Protein AF-A0A8J6T5V4-F1 (afdb_monomer)

Structure (mmCIF, N/CA/C/O backbone):
data_AF-A0A8J6T5V4-F1
#
_entry.id   AF-A0A8J6T5V4-F1
#
loop_
_atom_site.group_PDB
_atom_site.id
_atom_site.type_symbol
_atom_site.label_atom_id
_atom_site.label_alt_id
_atom_site.label_comp_id
_atom_site.label_asym_id
_atom_site.label_entity_id
_atom_site.label_seq_id
_atom_site.pdbx_PDB_ins_code
_atom_site.Cartn_x
_atom_site.Cartn_y
_atom_site.Cartn_z
_atom_site.occupancy
_atom_site.B_iso_or_equiv
_atom_site.auth_seq_id
_atom_site.auth_comp_id
_atom_site.auth_asym_id
_atom_site.auth_atom_id
_atom_site.pdbx_PDB_model_num
ATOM 1 N N . MET A 1 1 ? -6.941 17.535 13.843 1.00 62.84 1 MET A N 1
ATOM 2 C CA . MET A 1 1 ? -5.940 16.525 13.465 1.00 62.84 1 MET A CA 1
ATOM 3 C C . MET A 1 1 ? -4.575 17.178 13.525 1.00 62.84 1 MET A C 1
ATOM 5 O O . ME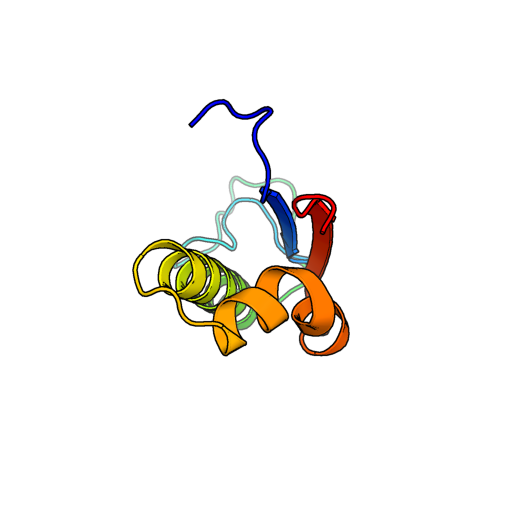T A 1 1 ? -4.251 17.997 12.672 1.00 62.84 1 MET A O 1
ATOM 9 N N . ASN A 1 2 ? -3.818 16.882 14.570 1.00 80.38 2 ASN A N 1
ATOM 10 C CA . ASN A 1 2 ? -2.384 17.113 14.617 1.00 80.38 2 ASN A CA 1
ATOM 11 C C . ASN A 1 2 ? -1.697 15.853 14.070 1.00 80.38 2 ASN A C 1
ATOM 13 O O . ASN A 1 2 ? -2.162 14.748 14.326 1.00 80.38 2 ASN A O 1
ATOM 17 N N . VAL A 1 3 ? -0.588 15.981 13.340 1.00 76.50 3 VAL A N 1
ATOM 18 C CA . VAL A 1 3 ? 0.180 14.812 12.856 1.00 76.50 3 VAL A CA 1
ATOM 19 C C . VAL A 1 3 ? 0.693 13.939 14.016 1.00 76.50 3 VAL A C 1
ATOM 21 O O . VAL A 1 3 ? 1.022 12.763 13.852 1.00 76.50 3 VAL A O 1
ATOM 24 N N . GLN A 1 4 ? 0.749 14.514 15.219 1.00 84.38 4 GLN A N 1
ATOM 25 C CA . GLN A 1 4 ? 1.100 13.804 16.442 1.00 84.38 4 GLN A CA 1
ATOM 26 C C . GLN A 1 4 ? -0.043 12.956 17.013 1.00 84.38 4 GLN A C 1
ATOM 28 O O . GLN A 1 4 ? 0.249 12.008 17.740 1.00 84.38 4 GLN A O 1
ATOM 33 N N . ASP A 1 5 ? -1.292 13.205 16.623 1.00 88.06 5 ASP A N 1
ATOM 34 C CA . ASP A 1 5 ? -2.443 12.445 17.110 1.00 88.06 5 ASP A CA 1
ATOM 35 C C . ASP A 1 5 ? -2.423 11.016 16.546 1.00 88.06 5 ASP A C 1
ATOM 37 O O . ASP A 1 5 ? -2.022 10.779 15.403 1.00 88.06 5 ASP A O 1
ATOM 41 N N . THR A 1 6 ? -2.837 10.051 17.362 1.00 91.88 6 THR A N 1
ATOM 42 C CA . THR A 1 6 ? -3.142 8.685 16.923 1.00 91.88 6 THR A CA 1
ATOM 43 C C . THR A 1 6 ? -4.632 8.568 16.580 1.00 91.88 6 THR A C 1
ATOM 45 O O . THR A 1 6 ? -5.440 9.348 17.092 1.00 91.88 6 THR A O 1
ATOM 48 N N . PRO A 1 7 ? -5.028 7.597 15.736 1.00 93.75 7 PRO A N 1
ATOM 49 C CA . PRO A 1 7 ? -4.193 6.605 15.050 1.00 93.75 7 PRO A CA 1
ATOM 50 C C . PRO A 1 7 ? -3.431 7.165 13.834 1.00 93.75 7 PRO A C 1
ATOM 52 O O . PRO A 1 7 ? -3.918 8.047 13.133 1.00 93.75 7 PRO A O 1
ATOM 55 N N . LYS A 1 8 ? -2.242 6.615 13.550 1.00 93.56 8 LYS A N 1
ATOM 56 C CA . LYS A 1 8 ? -1.445 6.921 12.346 1.00 93.56 8 LYS A CA 1
ATOM 57 C C . LYS A 1 8 ? -0.745 5.671 11.809 1.00 93.56 8 LYS A C 1
ATOM 59 O O . LYS A 1 8 ? -0.418 4.776 12.585 1.00 93.56 8 LYS A O 1
ATOM 64 N N . ALA A 1 9 ? -0.528 5.614 10.498 1.00 95.12 9 ALA A N 1
ATOM 65 C CA . ALA A 1 9 ? 0.178 4.523 9.832 1.00 95.12 9 ALA A CA 1
ATOM 66 C C . ALA A 1 9 ? 1.103 5.072 8.738 1.00 95.12 9 ALA A C 1
ATOM 68 O O . ALA A 1 9 ? 0.711 5.960 7.981 1.00 95.12 9 ALA A O 1
ATOM 69 N N . LEU A 1 10 ? 2.318 4.534 8.669 1.00 96.12 10 LEU A N 1
ATOM 70 C CA . LEU A 1 10 ? 3.209 4.626 7.521 1.00 96.12 10 LEU A CA 1
ATOM 71 C C . LEU A 1 10 ? 3.097 3.309 6.756 1.00 96.12 10 LEU A C 1
ATOM 73 O O . LEU A 1 10 ? 3.382 2.255 7.317 1.00 96.12 10 LEU A O 1
ATOM 77 N N . ILE A 1 11 ? 2.674 3.394 5.500 1.00 97.56 11 ILE A N 1
ATOM 78 C CA . ILE A 1 11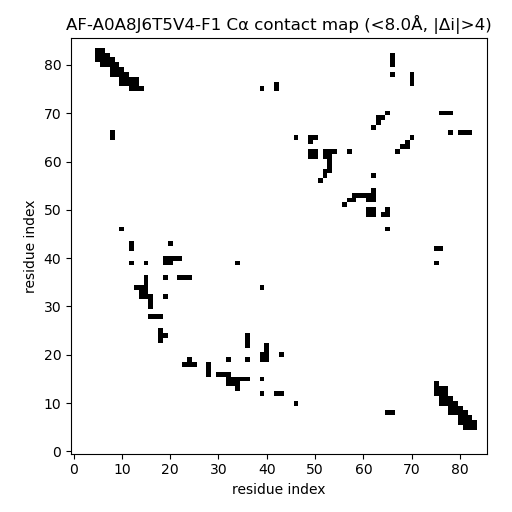 ? 2.458 2.251 4.614 1.00 97.56 11 ILE A CA 1
ATOM 79 C C . ILE A 1 11 ? 3.470 2.382 3.480 1.00 97.56 11 ILE A C 1
ATOM 81 O O . ILE A 1 11 ? 3.448 3.380 2.755 1.00 97.56 11 ILE A O 1
ATOM 85 N N . ALA A 1 12 ? 4.366 1.410 3.350 1.00 97.94 12 ALA A N 1
ATOM 86 C CA . ALA A 1 12 ? 5.367 1.368 2.294 1.00 97.94 12 ALA A CA 1
ATOM 87 C C . ALA A 1 12 ? 5.051 0.218 1.336 1.00 97.94 12 ALA A C 1
ATOM 89 O O . ALA A 1 12 ? 4.890 -0.919 1.765 1.00 97.94 12 ALA A O 1
ATOM 90 N N . VAL A 1 13 ? 4.952 0.524 0.041 1.00 98.12 13 VAL A N 1
ATOM 91 C CA . VAL A 1 13 ? 4.806 -0.484 -1.016 1.00 98.12 13 VAL A CA 1
ATOM 92 C C . VAL A 1 13 ? 6.209 -0.873 -1.481 1.00 98.12 13 VAL A C 1
ATOM 94 O O . VAL A 1 13 ? 6.906 -0.077 -2.109 1.00 98.12 13 VAL A O 1
ATOM 97 N N . GLU A 1 14 ? 6.643 -2.076 -1.127 1.00 97.81 14 GLU A N 1
ATOM 98 C CA . GLU A 1 14 ? 7.982 -2.588 -1.402 1.00 97.81 14 GLU A CA 1
ATOM 99 C C . GLU A 1 14 ? 8.180 -2.809 -2.907 1.00 97.81 14 GLU A C 1
ATOM 101 O O . GLU A 1 14 ? 7.343 -3.393 -3.595 1.00 97.81 14 GLU A O 1
ATOM 106 N N . GLY A 1 15 ? 9.304 -2.326 -3.440 1.00 97.00 15 GLY A N 1
ATOM 107 C CA . GLY A 1 15 ? 9.617 -2.421 -4.870 1.00 97.00 15 GLY A CA 1
ATOM 108 C C . GLY A 1 15 ? 8.897 -1.410 -5.771 1.00 97.00 15 GLY A C 1
ATOM 109 O O . GLY A 1 15 ? 9.168 -1.382 -6.973 1.00 97.00 15 GLY A O 1
ATOM 110 N N . ALA A 1 16 ? 8.030 -0.558 -5.218 1.00 97.62 16 ALA A N 1
ATOM 111 C CA . ALA A 1 16 ? 7.463 0.589 -5.921 1.00 97.62 16 ALA A CA 1
ATOM 112 C C . ALA A 1 16 ? 8.456 1.769 -5.973 1.00 97.62 16 ALA A C 1
ATOM 114 O O . ALA A 1 16 ? 9.239 1.990 -5.049 1.00 97.62 16 ALA A O 1
ATOM 115 N N . ASN A 1 17 ? 8.391 2.561 -7.045 1.00 96.62 17 ASN A N 1
ATOM 116 C CA . ASN A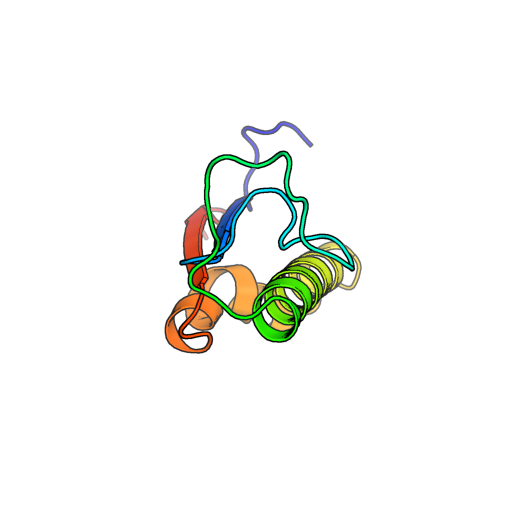 1 17 ? 9.089 3.844 -7.183 1.00 96.62 17 ASN A CA 1
ATOM 117 C C . ASN A 1 17 ? 8.118 5.032 -7.012 1.00 96.62 17 ASN A C 1
ATOM 119 O O . ASN A 1 17 ? 6.954 4.860 -6.640 1.00 96.62 17 ASN A O 1
ATOM 123 N N . HIS A 1 18 ? 8.573 6.255 -7.302 1.00 95.38 18 HIS A N 1
ATOM 124 C CA . HIS A 1 18 ? 7.751 7.457 -7.142 1.00 95.38 18 HIS A CA 1
ATOM 125 C C . HIS A 1 18 ? 6.493 7.452 -8.028 1.00 95.38 18 HIS A C 1
ATOM 127 O O . HIS A 1 18 ? 5.423 7.881 -7.592 1.00 95.38 18 HIS A O 1
ATOM 133 N N . TYR A 1 19 ? 6.605 6.951 -9.259 1.00 96.81 19 TYR A N 1
ATOM 134 C CA . TYR A 1 19 ? 5.529 6.968 -10.255 1.00 96.81 19 TYR A CA 1
ATOM 135 C C . TYR A 1 19 ? 4.594 5.760 -10.173 1.00 96.81 19 TYR A C 1
ATOM 137 O O . TYR A 1 19 ? 3.540 5.748 -10.813 1.00 96.81 19 TYR A O 1
ATOM 145 N N . SER A 1 20 ? 4.908 4.790 -9.318 1.00 96.56 20 SER A N 1
ATOM 146 C CA . SER A 1 20 ? 4.095 3.593 -9.081 1.00 96.56 20 SER A CA 1
ATOM 147 C C . SER A 1 20 ? 2.689 3.888 -8.524 1.00 96.56 20 SER A C 1
ATOM 149 O O . SER A 1 20 ? 1.795 3.048 -8.617 1.00 96.56 20 SER A O 1
ATOM 151 N N . ILE A 1 21 ? 2.463 5.091 -7.976 1.00 95.38 21 ILE A N 1
ATOM 152 C CA . ILE A 1 21 ? 1.133 5.575 -7.554 1.00 95.38 21 ILE A CA 1
ATOM 153 C C . ILE A 1 21 ? 0.272 6.095 -8.721 1.00 95.38 21 ILE A C 1
ATOM 155 O O . ILE A 1 21 ? -0.917 6.363 -8.559 1.00 95.38 21 ILE A O 1
ATOM 159 N N . THR A 1 22 ? 0.869 6.292 -9.893 1.00 94.62 22 THR A N 1
ATOM 160 C CA . THR A 1 22 ? 0.206 6.863 -11.070 1.00 94.62 22 THR A CA 1
ATOM 161 C C . THR A 1 22 ? -0.175 5.775 -12.079 1.00 94.62 22 THR A C 1
ATOM 163 O O . THR A 1 22 ? 0.072 4.597 -11.860 1.00 94.62 22 THR A O 1
ATOM 166 N N . ASN A 1 23 ? -0.772 6.147 -13.214 1.00 92.31 23 ASN A N 1
ATOM 167 C CA . ASN A 1 23 ? -1.154 5.171 -14.242 1.00 92.31 23 ASN A CA 1
ATOM 168 C C . ASN A 1 23 ? 0.031 4.656 -15.078 1.00 92.31 23 ASN A C 1
ATOM 170 O O . ASN A 1 23 ? -0.122 3.666 -15.791 1.00 92.31 23 ASN A O 1
ATOM 174 N N . GLN A 1 24 ? 1.163 5.366 -15.086 1.00 92.62 24 GLN A N 1
ATOM 175 C CA . GLN A 1 24 ? 2.308 5.073 -15.949 1.00 92.62 24 GLN A CA 1
ATOM 176 C C . GLN A 1 24 ? 3.610 5.422 -15.234 1.00 92.62 24 GLN A C 1
ATOM 178 O O . GLN A 1 24 ? 3.706 6.472 -14.603 1.00 92.62 24 GLN A O 1
ATOM 183 N N . ASP A 1 25 ? 4.620 4.571 -15.391 1.00 93.81 25 ASP A N 1
ATOM 184 C CA . ASP A 1 25 ? 5.978 4.898 -14.968 1.00 93.81 25 ASP A CA 1
ATOM 185 C C . ASP A 1 25 ? 6.573 6.030 -15.832 1.00 93.81 25 ASP A C 1
ATOM 187 O O . ASP A 1 25 ? 6.055 6.371 -16.902 1.00 93.81 25 ASP A O 1
ATOM 191 N N . SER A 1 26 ? 7.667 6.623 -15.363 1.00 92.69 26 SER A N 1
ATOM 192 C CA . SER A 1 26 ? 8.339 7.745 -16.011 1.00 92.69 26 SER A CA 1
ATOM 193 C C . SER A 1 26 ? 9.810 7.436 -16.247 1.00 92.69 26 SER A C 1
ATOM 195 O O . SER A 1 26 ? 10.550 7.125 -15.319 1.00 92.69 26 SER A O 1
ATOM 197 N N . ASP A 1 27 ? 10.271 7.656 -17.478 1.00 89.94 27 ASP A N 1
ATOM 198 C CA . ASP A 1 27 ? 11.684 7.541 -17.866 1.00 89.94 27 ASP A CA 1
ATOM 199 C C . ASP A 1 27 ? 12.603 8.575 -17.186 1.00 89.94 27 ASP A C 1
ATOM 201 O O . ASP A 1 27 ? 13.826 8.528 -17.329 1.00 89.94 27 ASP A O 1
ATOM 205 N N . ARG A 1 28 ? 12.019 9.517 -16.437 1.00 90.44 28 ARG A N 1
ATOM 206 C CA . ARG A 1 28 ? 12.734 10.534 -15.659 1.00 90.44 28 ARG A CA 1
ATOM 207 C C . ARG A 1 28 ? 13.085 10.081 -14.247 1.00 90.44 28 ARG A C 1
ATOM 209 O O . ARG A 1 28 ? 13.883 10.767 -13.607 1.00 90.44 28 ARG A O 1
ATOM 216 N N . ASP A 1 29 ? 12.477 9.007 -13.740 1.00 91.25 29 ASP A N 1
ATOM 217 C CA . ASP A 1 29 ? 12.840 8.457 -12.434 1.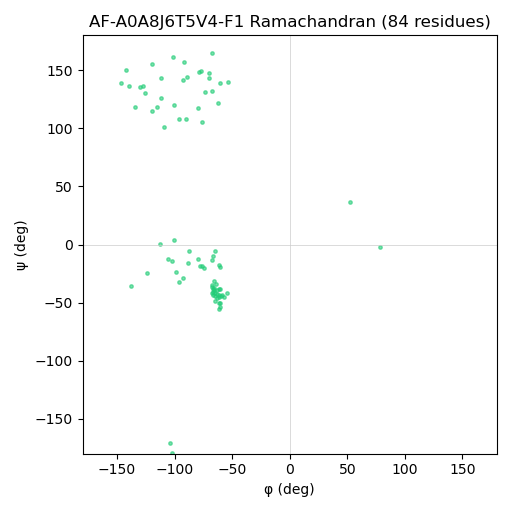00 91.25 29 ASP A CA 1
ATO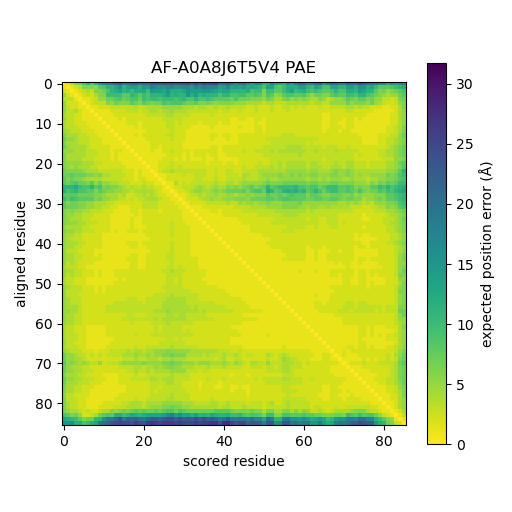M 218 C C . ASP A 1 29 ? 14.109 7.604 -12.577 1.00 91.25 29 ASP A C 1
ATOM 220 O O . ASP A 1 29 ? 14.099 6.609 -13.304 1.00 91.25 29 ASP A O 1
ATOM 224 N N . PRO A 1 30 ? 15.229 7.959 -11.921 1.00 92.50 30 PRO A N 1
ATOM 225 C CA . PRO A 1 30 ? 16.422 7.118 -11.950 1.00 92.50 30 PRO A CA 1
ATOM 226 C C . PRO A 1 30 ? 16.226 5.784 -11.211 1.00 92.50 30 PRO A C 1
ATOM 228 O O . PRO A 1 30 ? 17.071 4.896 -11.338 1.00 92.50 30 PRO A O 1
ATOM 231 N N . ILE A 1 31 ? 15.159 5.641 -10.417 1.00 95.00 31 ILE A N 1
ATOM 232 C CA . ILE A 1 31 ? 14.830 4.424 -9.681 1.00 95.00 31 ILE A CA 1
ATOM 233 C C . ILE A 1 31 ? 13.816 3.618 -10.491 1.00 95.00 31 ILE A C 1
ATOM 235 O O . ILE A 1 31 ? 12.634 3.957 -10.571 1.00 95.00 31 ILE A O 1
ATOM 239 N N . LEU A 1 32 ? 14.291 2.507 -11.054 1.00 95.06 32 LEU A N 1
ATOM 240 C CA . LEU A 1 32 ? 13.429 1.535 -11.714 1.00 95.06 32 LEU A CA 1
ATOM 241 C C . LEU A 1 32 ? 12.644 0.736 -10.663 1.00 95.06 32 LEU A C 1
ATOM 243 O O . LEU A 1 32 ? 13.260 0.227 -9.718 1.00 95.06 32 LEU A O 1
ATOM 247 N N . PRO A 1 33 ? 11.317 0.592 -10.814 1.00 96.50 33 PRO A N 1
ATOM 248 C CA . PRO A 1 33 ? 10.528 -0.232 -9.916 1.00 96.50 33 PRO A CA 1
ATOM 249 C C . PRO A 1 33 ? 10.854 -1.713 -10.144 1.00 96.50 33 PRO A C 1
ATOM 251 O O . PRO A 1 33 ? 11.162 -2.147 -11.256 1.00 96.50 33 PRO A O 1
ATOM 254 N N . THR A 1 34 ? 10.782 -2.503 -9.077 1.00 97.56 34 THR A N 1
ATOM 255 C CA . THR A 1 34 ? 10.867 -3.970 -9.146 1.00 97.56 34 THR A CA 1
ATOM 256 C C . THR A 1 34 ? 9.499 -4.633 -9.019 1.00 97.56 34 THR A C 1
ATOM 258 O O . THR A 1 34 ? 9.365 -5.813 -9.348 1.00 97.56 34 THR A O 1
ATOM 261 N N . LEU A 1 35 ? 8.486 -3.882 -8.577 1.00 97.75 35 LEU A N 1
ATOM 262 C CA . LEU A 1 35 ? 7.089 -4.293 -8.551 1.00 97.75 35 LEU A CA 1
ATOM 263 C C . LEU A 1 35 ? 6.377 -3.851 -9.838 1.00 97.75 35 LEU A C 1
ATOM 265 O O . LEU A 1 35 ? 6.615 -2.757 -10.346 1.00 97.75 35 LEU A O 1
ATOM 269 N N . ASP A 1 36 ? 5.483 -4.694 -10.358 1.00 96.88 36 ASP A N 1
ATOM 270 C CA . ASP A 1 36 ? 4.652 -4.344 -11.515 1.00 96.88 36 ASP A CA 1
ATOM 271 C C . ASP A 1 36 ? 3.770 -3.116 -11.219 1.00 96.88 36 ASP A C 1
ATOM 273 O O . ASP A 1 36 ? 3.173 -3.017 -10.144 1.00 96.88 36 ASP A O 1
ATOM 277 N N . GLN A 1 37 ? 3.646 -2.207 -12.194 1.00 96.19 37 GLN A N 1
ATOM 278 C CA . GLN A 1 37 ? 2.876 -0.964 -12.057 1.00 96.19 37 GLN A CA 1
ATOM 279 C C . GLN A 1 37 ? 1.432 -1.227 -11.610 1.00 96.19 37 GLN A C 1
ATOM 281 O O . GLN A 1 37 ? 0.915 -0.518 -10.748 1.00 96.19 37 GLN A O 1
ATOM 286 N N . THR A 1 38 ? 0.784 -2.252 -12.169 1.00 96.25 38 THR A N 1
ATOM 287 C CA . THR A 1 38 ? -0.610 -2.583 -11.850 1.00 96.25 38 THR A CA 1
ATOM 288 C C . THR A 1 38 ? -0.731 -3.021 -10.398 1.00 96.25 38 THR A C 1
ATOM 290 O O . THR A 1 38 ? -1.616 -2.546 -9.691 1.00 96.25 38 THR A O 1
ATOM 293 N N . LEU A 1 39 ? 0.188 -3.875 -9.935 1.00 97.12 39 LEU A N 1
ATOM 294 C CA . LEU A 1 39 ? 0.211 -4.344 -8.548 1.00 97.12 39 LEU A CA 1
ATOM 295 C C . LEU A 1 39 ? 0.491 -3.200 -7.571 1.00 97.12 39 LEU A C 1
ATOM 297 O O . LEU A 1 39 ? -0.167 -3.106 -6.536 1.00 97.12 39 LEU A O 1
ATOM 301 N N . ALA A 1 40 ? 1.425 -2.308 -7.906 1.00 97.69 40 ALA A N 1
ATOM 302 C CA . ALA A 1 40 ? 1.743 -1.165 -7.063 1.00 97.69 40 ALA A CA 1
ATOM 303 C C . ALA A 1 40 ? 0.558 -0.192 -6.962 1.00 97.69 40 ALA A C 1
ATOM 305 O O . ALA A 1 40 ? 0.150 0.178 -5.861 1.00 97.69 40 ALA A O 1
ATOM 306 N N . THR A 1 41 ? -0.050 0.175 -8.096 1.00 97.50 41 THR A N 1
ATOM 307 C CA . THR A 1 41 ? -1.223 1.062 -8.124 1.00 97.50 41 THR A CA 1
ATOM 308 C C . THR A 1 41 ? -2.421 0.434 -7.405 1.00 97.50 41 THR A C 1
ATOM 310 O O . THR A 1 41 ? -3.119 1.127 -6.661 1.00 97.50 41 THR A O 1
ATOM 313 N N . GLU A 1 42 ? -2.643 -0.876 -7.559 1.00 96.94 42 GLU A N 1
ATOM 314 C CA . GLU A 1 42 ? -3.671 -1.603 -6.811 1.00 96.94 42 GLU A CA 1
ATOM 315 C C . GLU A 1 42 ? 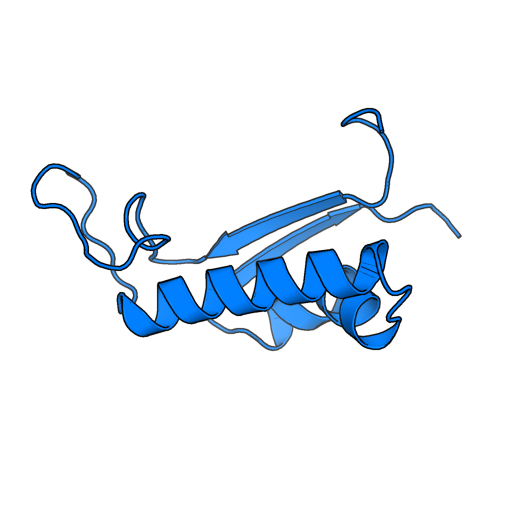-3.410 -1.551 -5.300 1.00 96.94 42 GLU A C 1
ATOM 317 O O . GLU A 1 42 ? -4.335 -1.261 -4.540 1.00 96.94 42 GLU A O 1
ATOM 322 N N . ALA A 1 43 ? -2.167 -1.773 -4.858 1.00 97.81 43 ALA A N 1
ATOM 323 C CA . ALA A 1 43 ? -1.796 -1.686 -3.448 1.00 97.81 43 ALA A CA 1
ATOM 324 C C . ALA A 1 43 ? -2.062 -0.277 -2.893 1.00 97.81 43 ALA A C 1
ATOM 326 O O . ALA A 1 43 ? -2.783 -0.136 -1.904 1.00 97.81 43 ALA A O 1
ATOM 327 N N . PHE A 1 44 ? -1.593 0.782 -3.564 1.00 98.06 44 PHE A N 1
ATOM 328 C CA . PHE A 1 44 ? -1.871 2.162 -3.145 1.00 98.06 44 PHE A CA 1
ATOM 329 C C . PHE A 1 44 ? -3.375 2.450 -3.053 1.00 98.06 44 PHE A C 1
ATOM 331 O O . PHE A 1 44 ? -3.839 3.023 -2.063 1.00 98.06 44 PHE A O 1
ATOM 338 N N . GLY A 1 45 ? -4.148 2.022 -4.055 1.00 97.69 45 GLY A N 1
ATOM 339 C CA . GLY A 1 45 ? -5.599 2.195 -4.079 1.00 97.69 45 GLY A CA 1
ATOM 340 C C . GLY A 1 45 ? -6.305 1.444 -2.950 1.00 97.69 45 GLY A C 1
ATOM 341 O O . GLY A 1 45 ? -7.147 2.020 -2.258 1.00 97.69 45 GLY A O 1
ATOM 342 N N . ARG A 1 46 ? -5.940 0.177 -2.721 1.00 97.88 46 ARG A N 1
ATOM 343 C CA . ARG A 1 46 ? -6.498 -0.667 -1.657 1.00 97.88 46 ARG A CA 1
ATOM 344 C C . ARG A 1 46 ? -6.230 -0.062 -0.285 1.00 97.88 46 ARG A C 1
ATOM 346 O O . ARG A 1 46 ? -7.168 0.156 0.478 1.00 97.88 46 ARG A O 1
ATOM 353 N N . TRP A 1 47 ? -4.971 0.244 0.011 1.00 98.25 47 TRP A N 1
ATOM 354 C CA . TRP A 1 47 ? -4.561 0.764 1.313 1.00 98.25 47 TRP A CA 1
ATOM 355 C C . TRP A 1 47 ? -5.114 2.165 1.579 1.00 98.25 47 TRP A C 1
ATOM 357 O O . TRP A 1 47 ? -5.636 2.420 2.665 1.00 98.25 47 TRP A O 1
ATOM 367 N N . GLY A 1 48 ? -5.104 3.049 0.575 1.00 98.00 48 GLY A N 1
ATOM 368 C CA . GLY A 1 48 ? -5.748 4.359 0.672 1.00 98.00 48 GLY A CA 1
ATOM 369 C C . GLY A 1 48 ? -7.260 4.247 0.895 1.00 98.00 48 GLY A C 1
ATOM 370 O O . GLY A 1 48 ? -7.815 4.921 1.761 1.00 98.00 48 GLY A O 1
ATOM 371 N N . GLY A 1 49 ? -7.931 3.353 0.167 1.00 98.31 49 GLY A N 1
ATOM 372 C CA . GLY A 1 49 ? -9.364 3.103 0.316 1.00 98.31 49 GLY A CA 1
ATOM 373 C C . GLY A 1 49 ? -9.739 2.547 1.691 1.00 98.31 49 GLY A C 1
ATOM 374 O O . GLY A 1 49 ? -10.710 3.006 2.291 1.00 98.31 49 GLY A O 1
ATOM 375 N N . LEU A 1 50 ? -8.964 1.597 2.219 1.00 98.44 50 LEU A N 1
ATOM 376 C CA . LEU A 1 50 ? -9.185 1.025 3.550 1.00 98.44 50 LEU A CA 1
ATOM 377 C C . LEU A 1 50 ? -8.941 2.052 4.658 1.00 98.44 50 LEU A C 1
ATOM 379 O O . LEU A 1 50 ? -9.768 2.163 5.560 1.00 98.44 50 LEU A O 1
ATOM 383 N N . PHE A 1 51 ? -7.896 2.875 4.542 1.00 97.50 51 PHE A N 1
ATOM 384 C CA . PHE A 1 51 ? -7.668 3.990 5.464 1.00 97.50 51 PHE A CA 1
ATOM 385 C C . PHE A 1 51 ? -8.849 4.974 5.473 1.00 97.50 51 PHE A C 1
ATOM 387 O O . PHE A 1 51 ? -9.309 5.412 6.526 1.00 97.50 51 PHE A O 1
ATOM 394 N N . LEU A 1 52 ? -9.394 5.316 4.303 1.00 97.94 52 LEU A N 1
ATOM 395 C CA . LEU A 1 52 ? -10.565 6.191 4.234 1.00 97.94 52 LEU A CA 1
ATOM 396 C C . LEU A 1 52 ? -11.809 5.524 4.835 1.00 97.94 52 LEU A C 1
ATOM 398 O O . LEU A 1 52 ? -12.531 6.171 5.592 1.00 97.94 52 LEU A O 1
ATOM 402 N N . ARG A 1 53 ? -12.055 4.240 4.547 1.00 98.38 53 ARG A N 1
ATOM 403 C CA . ARG A 1 53 ? -13.176 3.484 5.132 1.00 98.38 53 ARG A CA 1
ATOM 404 C C . ARG A 1 53 ? -13.093 3.433 6.656 1.00 98.38 53 ARG A C 1
ATOM 406 O O . ARG A 1 53 ? -14.100 3.699 7.310 1.00 98.38 53 ARG A O 1
ATOM 413 N N . SER A 1 54 ? -11.913 3.170 7.220 1.00 97.06 54 SER A N 1
ATOM 414 C CA . SER A 1 54 ? -11.742 3.071 8.673 1.00 97.06 54 SER A CA 1
ATOM 415 C C . SER A 1 54 ? -12.108 4.372 9.395 1.00 97.06 54 SER A C 1
ATOM 417 O O . SER A 1 54 ? -12.725 4.333 10.455 1.00 97.06 54 SER A O 1
ATOM 419 N N . HIS A 1 55 ? -11.773 5.532 8.814 1.00 94.75 55 HIS A N 1
ATOM 420 C CA . HIS A 1 55 ? -11.949 6.837 9.474 1.00 94.75 55 HIS A CA 1
ATOM 421 C C . HIS A 1 55 ? -13.226 7.579 9.105 1.00 94.75 55 HIS A C 1
ATOM 423 O O . HIS A 1 55 ? -13.761 8.311 9.933 1.00 94.75 55 HIS A O 1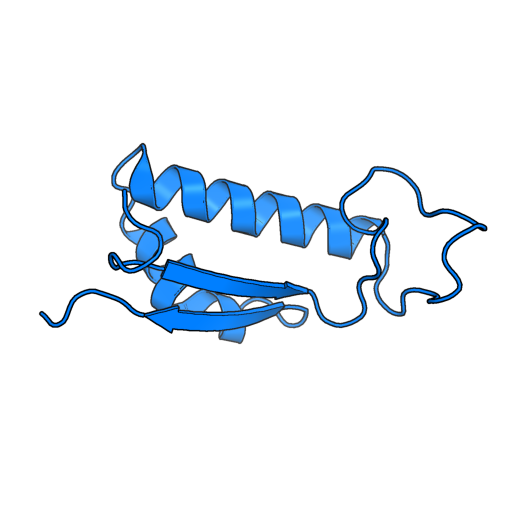
ATOM 429 N N . LEU A 1 56 ? -13.713 7.423 7.874 1.00 96.81 56 LEU A N 1
ATOM 430 C CA . LEU A 1 56 ? -14.901 8.137 7.399 1.00 96.81 56 LEU A CA 1
ATOM 431 C C . LEU A 1 56 ? -16.186 7.336 7.597 1.00 96.81 56 LEU A C 1
ATOM 433 O O . LEU A 1 56 ? -17.249 7.933 7.744 1.00 96.81 56 LEU A O 1
ATOM 437 N N . LEU A 1 57 ? -16.097 6.003 7.577 1.00 97.88 57 LEU A N 1
ATOM 438 C CA . LEU A 1 57 ? -17.253 5.112 7.698 1.00 97.88 57 LEU A CA 1
ATOM 439 C C . LEU A 1 57 ? -17.258 4.310 9.003 1.00 97.88 57 LEU A C 1
ATOM 441 O O . LEU A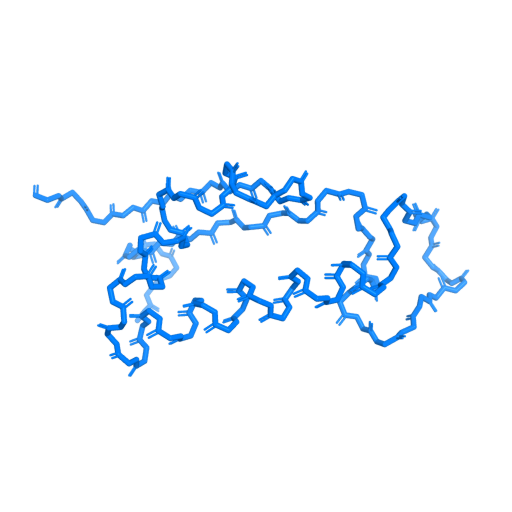 1 57 ? -18.180 3.527 9.212 1.00 97.88 57 LEU A O 1
ATOM 445 N N . HIS A 1 58 ? -16.257 4.504 9.872 1.00 95.81 58 HIS A N 1
ATOM 446 C CA . HIS A 1 58 ? -16.072 3.725 11.103 1.00 95.81 58 HIS A CA 1
ATOM 447 C C . HIS A 1 58 ? -16.065 2.209 10.847 1.00 95.81 58 HIS A C 1
ATOM 449 O O . HIS A 1 58 ? -16.600 1.421 11.625 1.00 95.81 58 HIS A O 1
ATOM 455 N N . ASP A 1 59 ? -15.484 1.812 9.716 1.00 98.25 59 ASP A N 1
ATOM 456 C CA . ASP A 1 59 ? -15.383 0.424 9.289 1.00 98.25 59 ASP A CA 1
ATOM 457 C C . ASP A 1 59 ? -14.291 -0.295 10.093 1.00 98.25 59 ASP A C 1
ATOM 459 O O . ASP A 1 59 ? -13.097 -0.063 9.878 1.00 98.25 59 ASP A O 1
ATOM 463 N N . GLN A 1 60 ? -14.710 -1.137 11.041 1.00 97.62 60 GLN A N 1
ATOM 464 C CA . GLN A 1 60 ? -13.798 -1.823 11.957 1.00 97.62 60 GLN A CA 1
ATOM 465 C C . GLN A 1 60 ? -12.898 -2.829 11.235 1.00 97.62 60 GLN A C 1
ATOM 467 O O . GLN A 1 60 ? -11.711 -2.890 11.537 1.00 97.6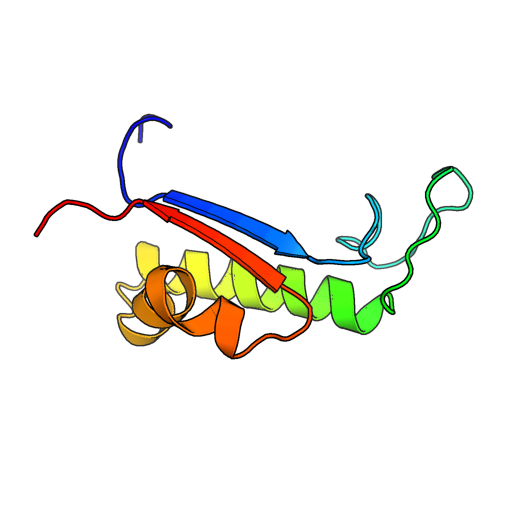2 60 GLN A O 1
ATOM 472 N N . ASP A 1 61 ? -13.414 -3.551 10.239 1.00 98.12 61 ASP A N 1
ATOM 473 C CA . ASP A 1 61 ? -12.609 -4.512 9.479 1.00 98.12 61 ASP A CA 1
ATOM 474 C C . ASP A 1 61 ? -11.514 -3.782 8.686 1.00 98.12 61 ASP A C 1
ATOM 476 O O . ASP A 1 61 ? -10.368 -4.229 8.621 1.00 98.12 61 ASP A O 1
ATOM 480 N N . ALA A 1 62 ? -11.835 -2.614 8.115 1.00 98.12 62 ALA A N 1
ATOM 481 C CA . ALA A 1 62 ? -10.842 -1.774 7.449 1.00 98.12 62 ALA A CA 1
ATOM 482 C C . ALA A 1 62 ? -9.820 -1.186 8.436 1.00 98.12 62 ALA A C 1
ATOM 484 O O . ALA A 1 62 ? -8.637 -1.087 8.104 1.00 98.12 62 ALA A O 1
ATOM 485 N N . PHE A 1 63 ? -10.254 -0.819 9.645 1.00 97.62 63 PHE A N 1
ATOM 486 C CA . PHE A 1 63 ? -9.358 -0.369 10.708 1.00 97.62 63 PHE A CA 1
ATOM 487 C C . PHE A 1 63 ? -8.373 -1.479 11.101 1.00 97.62 63 PHE A C 1
ATOM 489 O O . PHE A 1 63 ? -7.161 -1.264 11.087 1.00 97.62 63 PHE A O 1
ATOM 496 N N . ASP A 1 64 ? -8.873 -2.681 11.376 1.00 97.06 64 ASP A N 1
ATOM 497 C CA . ASP A 1 64 ? -8.059 -3.833 11.769 1.00 97.06 64 ASP A CA 1
ATOM 498 C C . ASP A 1 64 ? -7.109 -4.263 10.642 1.00 97.06 64 ASP A C 1
ATOM 500 O O . ASP A 1 64 ? -5.965 -4.661 10.895 1.00 97.06 64 ASP A O 1
ATOM 504 N N . TYR A 1 65 ? -7.533 -4.118 9.382 1.00 97.75 65 TYR A N 1
ATOM 505 C CA . TYR A 1 65 ? -6.652 -4.307 8.234 1.00 97.75 65 TYR A CA 1
ATOM 506 C C . TYR A 1 65 ? -5.493 -3.305 8.251 1.00 97.75 65 TYR A C 1
ATOM 508 O O . TYR A 1 65 ? -4.334 -3.710 8.238 1.00 97.75 65 TYR A O 1
ATOM 516 N N . VAL A 1 66 ? -5.779 -2.001 8.318 1.00 97.75 66 VAL A N 1
ATOM 517 C CA . VAL A 1 66 ? -4.743 -0.956 8.219 1.00 97.75 66 VAL A CA 1
ATOM 518 C C . VAL A 1 66 ? -3.775 -0.986 9.400 1.00 97.75 66 VAL A C 1
ATOM 520 O O . VAL A 1 66 ? -2.587 -0.720 9.225 1.00 97.75 66 VAL A O 1
ATOM 523 N N . TYR A 1 67 ? -4.272 -1.278 10.601 1.00 96.69 67 TYR A N 1
ATOM 524 C CA . TYR A 1 67 ? -3.509 -1.084 11.831 1.00 96.69 67 TYR A CA 1
ATOM 525 C C . TYR A 1 67 ? -2.979 -2.370 12.470 1.00 96.69 67 TYR A C 1
ATOM 527 O O . TYR A 1 67 ? -2.129 -2.252 13.353 1.00 96.69 67 TYR A O 1
ATOM 535 N N . SER A 1 68 ? -3.434 -3.558 12.046 1.00 95.31 68 SER A N 1
ATOM 536 C CA . SER A 1 68 ? -3.057 -4.818 12.704 1.00 95.31 68 SER A CA 1
ATOM 537 C C . SER A 1 68 ? -2.724 -5.998 11.791 1.00 95.31 68 SER A C 1
ATOM 539 O O . SER A 1 68 ? -1.911 -6.822 12.202 1.00 95.31 68 SER A O 1
ATOM 541 N N . THR A 1 69 ? -3.385 -6.171 10.643 1.00 95.62 69 THR A N 1
ATOM 542 C CA . THR A 1 69 ? -3.308 -7.449 9.896 1.00 95.62 69 THR A CA 1
ATOM 543 C C . THR A 1 69 ? -2.849 -7.322 8.449 1.00 95.62 69 THR A C 1
ATOM 545 O O . THR A 1 69 ? -2.338 -8.292 7.892 1.00 95.62 69 THR A O 1
ATOM 548 N N . GLY A 1 70 ? -3.029 -6.158 7.827 1.00 93.56 70 GLY A N 1
ATOM 549 C CA . GLY A 1 70 ? -2.899 -5.990 6.383 1.00 93.56 70 GLY A CA 1
ATOM 550 C C . GLY A 1 70 ? -1.490 -6.208 5.840 1.00 93.56 70 GLY A C 1
ATOM 551 O O . GLY A 1 70 ? -1.358 -6.701 4.727 1.00 93.56 70 GLY A O 1
ATOM 552 N N . ASP A 1 71 ? -0.448 -5.898 6.610 1.00 92.56 71 ASP A N 1
ATOM 553 C CA . ASP A 1 71 ? 0.956 -6.106 6.224 1.00 92.56 71 ASP A CA 1
ATOM 554 C C . ASP A 1 71 ? 1.319 -7.595 6.114 1.00 92.56 71 ASP A C 1
ATOM 556 O O . ASP A 1 71 ? 2.053 -8.005 5.224 1.00 92.56 71 ASP A O 1
ATOM 560 N N . ASN A 1 72 ? 0.736 -8.438 6.966 1.00 94.94 72 ASN A N 1
ATOM 561 C CA . ASN A 1 72 ? 0.881 -9.891 6.884 1.00 94.94 72 ASN A CA 1
ATOM 562 C C . ASN A 1 72 ? 0.071 -10.508 5.729 1.00 94.94 72 ASN A C 1
ATOM 564 O O . ASN A 1 72 ? 0.343 -11.639 5.323 1.00 94.94 72 ASN A O 1
ATOM 568 N N . LEU A 1 73 ? -0.948 -9.800 5.230 1.00 96.38 73 LEU A N 1
ATOM 569 C CA . LEU A 1 73 ? -1.853 -10.270 4.174 1.00 96.38 73 LEU A CA 1
ATOM 570 C C . LEU A 1 73 ? -1.481 -9.743 2.782 1.00 96.38 73 LEU A C 1
ATOM 572 O O . LEU A 1 73 ? -1.847 -10.363 1.783 1.00 96.38 73 LEU A O 1
ATOM 576 N N . ASP A 1 74 ? -0.766 -8.622 2.706 1.00 96.50 74 ASP A N 1
ATOM 577 C CA . ASP A 1 74 ? -0.317 -7.998 1.466 1.00 96.50 74 ASP A CA 1
ATOM 578 C C . ASP A 1 74 ? 1.206 -8.149 1.321 1.00 96.50 74 ASP A C 1
ATOM 580 O O . ASP A 1 74 ? 1.962 -7.390 1.926 1.00 96.50 74 ASP A O 1
ATOM 584 N N . PRO A 1 75 ? 1.693 -9.107 0.508 1.00 96.19 75 PRO A N 1
ATOM 585 C CA . PRO A 1 75 ? 3.118 -9.432 0.437 1.00 96.19 75 PRO A CA 1
ATOM 586 C C . PRO A 1 75 ? 3.985 -8.306 -0.146 1.00 96.19 75 PRO A C 1
ATOM 588 O O . PRO A 1 75 ? 5.209 -8.407 -0.102 1.00 96.19 75 PRO A O 1
ATOM 591 N N . ASN A 1 76 ? 3.371 -7.262 -0.712 1.00 97.38 76 ASN A N 1
ATOM 592 C CA . ASN A 1 76 ? 4.071 -6.121 -1.294 1.00 97.38 76 ASN A CA 1
ATOM 593 C C . ASN A 1 76 ? 4.094 -4.907 -0.359 1.00 97.38 76 ASN A C 1
ATOM 595 O O . ASN A 1 76 ? 4.532 -3.842 -0.787 1.00 97.38 76 ASN A O 1
ATOM 599 N N . VAL A 1 77 ? 3.578 -5.010 0.871 1.00 98.12 77 VAL A N 1
ATOM 600 C CA . VAL A 1 77 ? 3.418 -3.856 1.760 1.00 98.12 77 VAL A CA 1
ATOM 601 C C . VAL A 1 77 ? 3.992 -4.114 3.145 1.00 98.12 77 VAL A C 1
ATOM 603 O O . VAL A 1 77 ? 3.735 -5.140 3.762 1.00 98.12 77 VAL A O 1
ATOM 606 N N . SER A 1 78 ? 4.724 -3.129 3.663 1.00 97.88 78 SER A N 1
ATOM 607 C CA . SER A 1 78 ? 5.131 -3.059 5.064 1.00 97.88 78 SER A CA 1
ATOM 608 C C . SER A 1 78 ? 4.430 -1.893 5.769 1.00 97.88 78 SER A C 1
ATOM 610 O O . SER A 1 78 ? 4.188 -0.833 5.179 1.00 97.88 78 SER A O 1
ATOM 612 N N . VAL A 1 79 ? 4.061 -2.089 7.041 1.00 97.81 79 VAL A N 1
ATOM 613 C CA . VAL A 1 79 ? 3.335 -1.086 7.834 1.00 97.81 79 VAL A CA 1
ATOM 614 C C . VAL A 1 79 ? 4.031 -0.815 9.156 1.00 97.81 79 VAL A C 1
ATOM 616 O O . VAL A 1 79 ? 4.423 -1.722 9.883 1.00 97.81 79 VAL A O 1
ATOM 619 N N . ILE A 1 80 ? 4.118 0.466 9.504 1.00 96.00 80 ILE A N 1
ATOM 620 C CA . ILE A 1 80 ? 4.442 0.927 10.853 1.00 96.00 80 ILE A CA 1
ATOM 621 C C . ILE A 1 80 ? 3.259 1.751 11.345 1.00 96.00 80 ILE A C 1
ATOM 623 O O . ILE A 1 80 ? 2.971 2.817 10.799 1.00 96.00 80 ILE A O 1
ATOM 627 N N . SER A 1 81 ? 2.573 1.279 12.383 1.00 94.31 81 SER A N 1
ATOM 628 C CA . SER A 1 81 ? 1.382 1.928 12.928 1.00 94.31 81 SER A CA 1
ATOM 629 C C . SER A 1 81 ? 1.537 2.352 14.389 1.00 94.31 81 SER A C 1
ATOM 631 O O . SER A 1 81 ? 2.336 1.813 15.153 1.00 94.31 81 SER A O 1
ATOM 633 N N . GLN A 1 82 ? 0.750 3.353 14.784 1.00 93.19 82 GLN A N 1
ATOM 634 C CA . GLN A 1 82 ? 0.516 3.718 16.179 1.00 93.19 82 GLN A CA 1
ATOM 635 C C . GLN A 1 82 ? -0.982 3.939 16.372 1.00 93.19 82 GLN A C 1
ATOM 637 O O . GLN A 1 82 ? -1.561 4.841 15.761 1.00 93.19 82 GLN A O 1
ATOM 642 N N . THR A 1 83 ? -1.608 3.147 17.235 1.00 90.12 83 THR A N 1
ATOM 643 C CA . THR A 1 83 ? -3.007 3.309 17.653 1.00 90.12 83 THR A CA 1
ATOM 644 C C . THR A 1 83 ? -3.079 3.969 19.035 1.00 90.12 83 THR A C 1
ATOM 646 O O . THR A 1 83 ? -2.075 3.993 19.755 1.00 90.12 83 THR A O 1
ATOM 649 N N . PRO A 1 84 ? -4.226 4.549 19.436 1.00 81.25 84 PRO A N 1
ATOM 650 C CA . PRO A 1 84 ? -4.432 4.947 20.824 1.00 81.25 84 PRO A CA 1
ATOM 651 C C . PRO A 1 84 ? -4.176 3.760 21.761 1.00 81.25 84 PRO A C 1
ATOM 653 O O . PRO A 1 84 ? -4.549 2.630 21.443 1.00 81.25 84 PRO A O 1
ATOM 656 N N . LEU A 1 85 ? -3.530 4.018 22.901 1.00 64.38 85 LEU A N 1
ATOM 657 C CA . LEU A 1 85 ? -3.499 3.052 23.997 1.00 64.38 85 LEU A CA 1
ATOM 658 C C . LEU A 1 85 ? -4.950 2.846 24.449 1.00 64.38 85 LEU A C 1
ATOM 660 O O . LEU A 1 85 ? -5.629 3.830 24.751 1.00 64.38 85 LEU A O 1
ATOM 664 N N . GLY A 1 86 ? -5.418 1.598 24.398 1.00 52.34 86 GLY A N 1
ATOM 665 C CA . GLY A 1 86 ? -6.727 1.203 24.923 1.00 52.34 86 GLY A CA 1
ATOM 666 C C . GLY A 1 86 ? -6.821 1.353 26.434 1.00 52.34 86 GLY A C 1
ATOM 667 O O . GLY A 1 86 ? -5.760 1.311 27.102 1.00 52.34 86 GLY A O 1
#

Foldseek 3Di:
DPPPDDWDKDKDQAQDDPCLCDPDDDPPDPRHGPDDSVLSVVVVVLLVVLVCCCPVVVDVVSVCCNAPPVCVVRVRMDMDTDHPDD

Radius of gyration: 14.16 Å; Cα contacts (8 Å, |Δi|>4): 105; chains: 1; bounding box: 34×27×43 Å

Secondary structure (DSSP, 8-state):
--TTSSSEEEEEETT--GGGGSSS--TT-SS--SS-HHHHHHHHHHHHHHHHHHHHS--HHHHHIIIIIHHHH-TTEEEEEEPPP-

Sequence (86 aa):
MNVQDTPKALIAVEGANHYSITNQDSDRDPILPTLDQTLATEAFGRWGGLFLRSHLLHDQDAFDYVYSTGDNLDPNVSVISQTPLG

Mean predicted aligned error: 3.53 Å

Nearest PDB structures (foldseek):
  6w2t-assembly1_U  TM=4.217E-01  e=8.549E+00  Oryctolagus cuniculus

Solvent-accessible surface area (backbone atoms only — not comparable to full-atom values): 5133 Å² total; per-residue (Å²): 138,56,94,84,50,64,67,46,71,48,77,46,59,59,45,48,40,90,39,24,75,48,98,57,79,56,98,82,52,92,62,77,54,79,41,58,55,68,60,36,28,49,49,51,51,52,55,53,49,28,52,47,36,25,73,76,65,66,32,61,70,33,38,45,31,74,66,74,46,37,45,86,72,33,94,50,36,49,70,52,64,46,68,70,83,128

pLDDT: mean 93.99, std 7.68, range [52.34, 98.44]